Protein AF-A0A943GI47-F1 (afdb_monomer)

Secondary structure (DSSP, 8-state):
---EE---SSEEEEE-SSEEEEEEEETTTTEEEEEEEEE--TT--HHHHHHHHHHHHHHHHHHHHHHHHHHHH-

Nearest PDB structures (foldseek):
  3kvp-assembly1_B  TM=7.050E-01  e=4.795E-01  Bacillus subtilis
  3kvp-assembly1_C  TM=7.419E-01  e=6.839E-01  Bacillus subtilis
  7b9v-assembly1_w  TM=7.585E-01  e=5.727E-01  Saccharomyces cerevisiae
  3kvp-assembly1_D  TM=6.069E-01  e=4.795E-01  Bacillus subtilis
  8f5o-assembly1_E  TM=7.954E-01  e=1.391E+00  Leishmania tarentolae

Structure (mmCIF, N/CA/C/O backbone):
data_AF-A0A943GI47-F1
#
_entry.id   AF-A0A943GI47-F1
#
loop_
_atom_site.group_PDB
_atom_site.id
_atom_site.type_symbol
_atom_site.label_atom_id
_atom_site.label_alt_id
_atom_site.label_comp_id
_atom_site.label_asym_id
_atom_site.label_entity_id
_atom_site.label_seq_id
_atom_site.pdbx_PDB_ins_code
_atom_site.Cartn_x
_atom_site.Cartn_y
_atom_site.Cartn_z
_atom_site.occupancy
_atom_site.B_iso_or_equiv
_atom_site.auth_seq_id
_atom_site.auth_comp_id
_atom_site.auth_asym_id
_atom_site.auth_atom_id
_atom_site.pdbx_PDB_model_num
ATOM 1 N N . MET A 1 1 ? -10.327 6.580 15.915 1.00 56.97 1 MET A N 1
ATOM 2 C CA . MET A 1 1 ? -9.497 7.383 14.989 1.00 56.97 1 MET A CA 1
ATOM 3 C C . MET A 1 1 ? -8.935 6.437 13.945 1.00 56.97 1 MET A C 1
ATOM 5 O O . MET A 1 1 ? -8.461 5.379 14.328 1.00 56.97 1 MET A O 1
ATOM 9 N N . GLY A 1 2 ? -9.079 6.743 12.655 1.00 79.56 2 GLY A N 1
ATOM 10 C CA . GLY A 1 2 ? -8.477 5.938 11.587 1.00 79.56 2 GLY A CA 1
ATOM 11 C C . GLY A 1 2 ? -7.152 6.562 1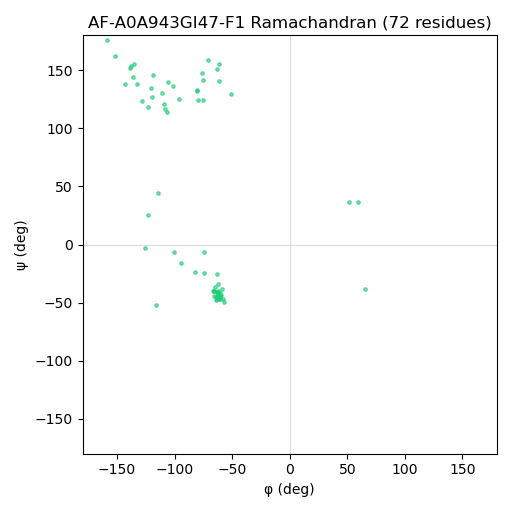1.167 1.00 79.56 2 GLY A C 1
ATOM 12 O O . GLY A 1 2 ? -7.132 7.746 10.836 1.00 79.56 2 GLY A O 1
ATOM 13 N N . TYR A 1 3 ? -6.067 5.793 11.204 1.00 90.00 3 TYR A N 1
ATOM 14 C CA . TYR A 1 3 ? -4.747 6.250 10.771 1.00 90.00 3 TYR A CA 1
ATOM 15 C C . TYR A 1 3 ? -4.652 6.281 9.245 1.00 90.00 3 TYR A C 1
ATOM 17 O O . TYR A 1 3 ? -5.276 5.464 8.557 1.00 90.00 3 TYR A O 1
ATOM 25 N N . LYS A 1 4 ? -3.868 7.221 8.711 1.00 93.69 4 LYS A N 1
ATOM 26 C CA . LYS A 1 4 ? -3.539 7.293 7.284 1.00 93.69 4 LYS A CA 1
ATOM 27 C C . LYS A 1 4 ? -2.046 7.508 7.110 1.00 93.69 4 LYS A C 1
ATOM 29 O O . LYS A 1 4 ? -1.474 8.337 7.805 1.00 93.69 4 LYS A O 1
ATOM 34 N N . ASN A 1 5 ? -1.447 6.811 6.152 1.00 92.56 5 ASN A N 1
ATOM 35 C CA . ASN A 1 5 ? -0.059 7.024 5.756 1.00 92.56 5 ASN A CA 1
ATOM 36 C C . ASN A 1 5 ? -0.020 7.334 4.257 1.00 92.56 5 ASN A C 1
ATOM 38 O O . ASN A 1 5 ? -0.455 6.528 3.433 1.00 92.56 5 ASN A O 1
ATOM 42 N N . ASN A 1 6 ? 0.465 8.531 3.926 1.00 93.44 6 ASN A N 1
ATOM 43 C CA . ASN A 1 6 ? 0.562 9.044 2.558 1.00 93.44 6 ASN A CA 1
ATOM 44 C C . ASN A 1 6 ? 2.010 9.423 2.212 1.00 93.44 6 ASN A C 1
ATOM 46 O O . ASN A 1 6 ? 2.227 10.300 1.381 1.00 93.44 6 ASN A O 1
ATOM 50 N N . ASN A 1 7 ? 2.990 8.804 2.873 1.00 92.06 7 ASN A N 1
ATOM 5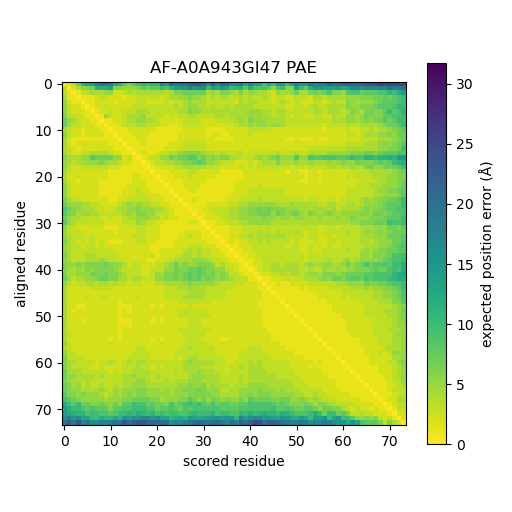1 C CA . ASN A 1 7 ? 4.404 9.148 2.710 1.00 92.06 7 ASN A CA 1
ATOM 52 C C . ASN A 1 7 ? 4.995 8.645 1.383 1.00 92.06 7 ASN A C 1
ATOM 54 O O . ASN A 1 7 ? 6.140 8.956 1.068 1.00 92.06 7 ASN A O 1
ATOM 58 N N . TYR A 1 8 ? 4.229 7.867 0.618 1.00 91.69 8 TYR A N 1
ATOM 59 C CA . TYR A 1 8 ? 4.647 7.281 -0.647 1.00 91.69 8 TYR A CA 1
ATOM 60 C C . TYR A 1 8 ? 3.732 7.784 -1.766 1.00 91.69 8 TYR A C 1
ATOM 62 O O . TYR A 1 8 ? 2.510 7.658 -1.686 1.00 91.69 8 TYR A O 1
ATOM 70 N N . ASP A 1 9 ? 4.302 8.339 -2.835 1.00 90.94 9 ASP A N 1
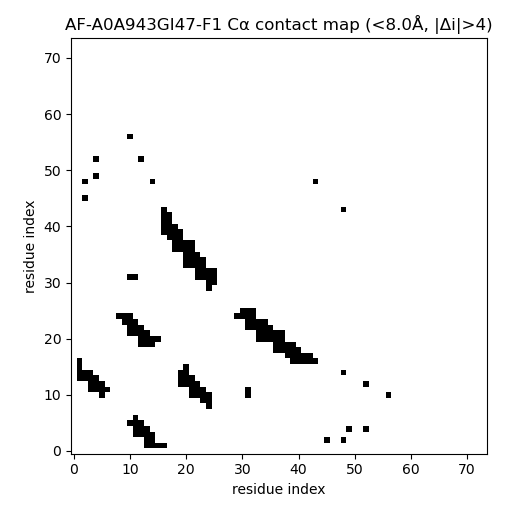ATOM 71 C CA . ASP A 1 9 ? 3.504 8.868 -3.949 1.00 90.94 9 ASP A CA 1
ATOM 72 C C . ASP A 1 9 ? 2.724 7.762 -4.670 1.00 90.94 9 ASP A C 1
ATOM 74 O O . ASP A 1 9 ? 1.568 7.944 -5.056 1.00 90.94 9 ASP A O 1
ATOM 78 N N . ASP A 1 10 ? 3.317 6.577 -4.794 1.00 93.56 10 ASP A N 1
ATOM 79 C CA . ASP A 1 10 ? 2.711 5.449 -5.498 1.00 93.56 10 ASP A CA 1
ATOM 80 C C . ASP A 1 10 ? 1.581 4.777 -4.706 1.00 93.56 10 ASP A C 1
ATOM 82 O O . ASP A 1 10 ? 0.700 4.149 -5.305 1.00 93.56 10 ASP A O 1
ATOM 86 N N . TYR A 1 11 ? 1.585 4.900 -3.371 1.00 95.56 11 TYR A N 1
ATOM 87 C CA . TYR A 1 11 ? 0.688 4.156 -2.488 1.00 95.56 11 TYR A CA 1
ATOM 88 C C . TYR A 1 11 ? 0.208 4.965 -1.282 1.00 95.56 11 TYR A C 1
ATOM 90 O O . TYR A 1 11 ? 0.984 5.615 -0.594 1.00 95.56 11 TYR A O 1
ATOM 98 N N . ARG A 1 12 ? -1.080 4.837 -0.956 1.00 96.25 12 ARG A N 1
ATOM 99 C CA . ARG A 1 12 ? -1.667 5.372 0.281 1.00 96.25 12 ARG A CA 1
ATOM 100 C C . ARG A 1 12 ? -2.232 4.255 1.129 1.00 96.25 12 ARG A C 1
ATOM 102 O O . ARG A 1 12 ? -2.791 3.298 0.595 1.00 96.25 12 ARG A O 1
ATOM 109 N N . PHE A 1 13 ? -2.149 4.421 2.439 1.00 96.56 13 PHE A N 1
ATOM 110 C CA . PHE A 1 13 ? -2.606 3.436 3.405 1.00 96.56 13 PHE A CA 1
ATOM 111 C C . PHE A 1 13 ? -3.673 4.045 4.303 1.00 96.56 13 PHE A C 1
ATOM 113 O O . PHE A 1 13 ? -3.510 5.157 4.806 1.00 96.56 13 PHE A O 1
ATOM 120 N N . GLU A 1 14 ? -4.757 3.310 4.530 1.00 95.50 14 GLU A N 1
ATOM 121 C CA . GLU A 1 14 ? -5.809 3.692 5.470 1.00 95.50 14 GLU A CA 1
ATOM 122 C C . GLU A 1 14 ? -6.105 2.545 6.432 1.00 95.50 14 GLU A C 1
ATOM 124 O O . GLU A 1 14 ? -6.483 1.454 6.005 1.00 95.50 14 GLU A O 1
ATOM 129 N N . TYR A 1 15 ? -6.001 2.796 7.734 1.00 94.44 15 TYR A N 1
ATOM 130 C CA . TYR A 1 15 ? -6.417 1.831 8.743 1.00 94.44 15 TYR A CA 1
ATOM 131 C C . TYR A 1 15 ? -7.938 1.854 8.927 1.00 94.44 15 TYR A C 1
ATOM 133 O O . TYR A 1 15 ? -8.539 2.889 9.231 1.00 94.44 15 TYR A O 1
ATOM 141 N N . LYS A 1 16 ? -8.560 0.688 8.763 1.00 90.62 16 LYS A N 1
ATOM 142 C CA . LYS A 1 16 ? -9.996 0.438 8.912 1.00 90.62 16 LYS A CA 1
ATOM 143 C C . LYS A 1 16 ? -10.273 -0.494 10.092 1.00 90.62 16 LYS A C 1
ATOM 145 O O . LYS A 1 16 ? -11.098 -1.384 9.986 1.00 90.62 16 LYS A O 1
ATOM 150 N N . ASN A 1 17 ? -9.611 -0.262 11.226 1.00 84.19 17 ASN A N 1
ATOM 151 C CA . ASN A 1 17 ? -9.795 -0.965 12.504 1.00 84.19 17 ASN A CA 1
ATOM 152 C C . ASN A 1 17 ? -9.412 -2.457 12.531 1.00 84.19 17 ASN A C 1
ATOM 154 O O . ASN A 1 17 ? -8.871 -2.907 13.522 1.00 84.19 17 ASN A O 1
ATOM 158 N N . ASP A 1 18 ? -9.665 -3.245 11.496 1.00 89.25 18 ASP A N 1
ATOM 159 C CA . ASP A 1 18 ? -9.291 -4.668 11.421 1.00 89.25 18 ASP A CA 1
ATOM 160 C C . ASP A 1 18 ? -8.473 -5.002 10.166 1.00 89.25 18 ASP A C 1
ATOM 162 O O . ASP A 1 18 ? -7.996 -6.120 9.976 1.00 89.25 18 ASP A O 1
ATOM 166 N N . HIS A 1 19 ? -8.274 -4.016 9.300 1.00 93.31 19 HIS A N 1
ATOM 167 C CA . HIS A 1 19 ? -7.430 -4.138 8.128 1.00 93.31 19 HIS A CA 1
ATOM 168 C C . HIS A 1 19 ? -6.832 -2.790 7.738 1.00 93.31 19 HIS A C 1
ATOM 170 O O . HIS A 1 19 ? -7.306 -1.722 8.133 1.00 93.31 19 HIS A O 1
ATOM 176 N N . ILE A 1 20 ? -5.776 -2.846 6.938 1.00 95.62 20 ILE A N 1
ATOM 177 C CA . ILE A 1 20 ? -5.149 -1.697 6.299 1.00 95.62 20 ILE A CA 1
ATOM 178 C C . ILE A 1 20 ? -5.475 -1.778 4.813 1.00 95.62 20 ILE A C 1
ATOM 180 O O . ILE A 1 20 ? -5.075 -2.719 4.127 1.00 95.62 20 ILE A O 1
ATOM 184 N N . LEU A 1 21 ? -6.215 -0.794 4.316 1.00 96.12 21 LEU A N 1
ATOM 185 C CA . LEU A 1 21 ? -6.486 -0.639 2.896 1.00 96.12 21 LEU A CA 1
ATOM 186 C C . LEU A 1 21 ? -5.284 0.023 2.225 1.00 96.12 21 LEU A C 1
ATOM 188 O O . LEU A 1 21 ? -4.810 1.056 2.693 1.00 96.12 21 LEU A O 1
ATOM 192 N N . VAL A 1 22 ? -4.839 -0.542 1.106 1.00 96.94 22 VAL A N 1
ATOM 193 C CA . VAL A 1 22 ? -3.780 0.019 0.270 1.00 96.94 22 VAL A CA 1
ATOM 194 C C . VAL A 1 22 ? -4.390 0.527 -1.029 1.00 96.94 22 VAL A C 1
ATOM 196 O O . VAL A 1 22 ? -4.988 -0.231 -1.798 1.00 96.94 22 VAL A O 1
ATOM 199 N N . LEU A 1 23 ? -4.226 1.818 -1.289 1.00 96.81 23 LEU A N 1
ATOM 200 C CA . LEU A 1 23 ? -4.604 2.468 -2.535 1.00 96.81 23 LEU A CA 1
ATOM 201 C C . LEU A 1 23 ? -3.354 2.663 -3.389 1.00 96.81 23 LEU A C 1
ATOM 203 O O . LEU A 1 23 ? -2.337 3.113 -2.874 1.00 96.81 23 LEU A O 1
ATOM 207 N N . LYS A 1 24 ? -3.435 2.383 -4.689 1.00 96.81 24 LYS A N 1
ATOM 208 C CA . LYS A 1 24 ? -2.348 2.624 -5.647 1.00 96.81 24 LYS A CA 1
ATOM 209 C C . LYS A 1 24 ? -2.664 3.834 -6.514 1.00 96.81 24 LYS A C 1
ATOM 211 O O . LYS A 1 24 ? -3.809 3.993 -6.942 1.00 96.81 24 LYS A O 1
ATOM 216 N N . TYR A 1 25 ? -1.661 4.660 -6.794 1.00 96.44 25 TYR A N 1
ATOM 217 C CA . TYR A 1 25 ? -1.763 5.722 -7.784 1.00 96.44 25 TYR A CA 1
ATOM 218 C C . TYR A 1 25 ? -1.695 5.145 -9.202 1.00 96.44 25 TYR A C 1
ATOM 220 O O . TYR A 1 25 ? -0.748 4.450 -9.573 1.00 96.44 25 TYR A O 1
ATOM 228 N N . TYR A 1 26 ? -2.704 5.446 -10.015 1.00 94.69 26 TYR A N 1
ATOM 229 C CA . TYR A 1 26 ? -2.747 5.057 -11.419 1.00 94.69 26 TYR A CA 1
ATOM 230 C C . TYR A 1 26 ? -2.509 6.282 -12.294 1.00 94.69 26 TYR A C 1
ATOM 232 O O . TYR A 1 26 ? -3.338 7.188 -12.357 1.00 94.69 26 TYR A O 1
ATOM 240 N N . THR A 1 27 ? -1.391 6.294 -13.020 1.00 93.69 27 THR A N 1
ATOM 241 C CA . THR A 1 27 ? -0.996 7.418 -13.886 1.00 93.69 27 THR A CA 1
ATOM 242 C C . THR A 1 27 ? -1.988 7.669 -15.022 1.00 93.69 27 THR A C 1
ATOM 244 O O . THR A 1 27 ? -2.238 8.820 -15.366 1.00 93.69 27 THR A O 1
ATOM 247 N N . GLN A 1 28 ? -2.604 6.609 -15.558 1.00 94.19 28 GLN A N 1
ATOM 248 C CA . GLN A 1 28 ? -3.595 6.696 -16.639 1.00 94.19 28 GLN A CA 1
ATOM 249 C C . GLN A 1 28 ? -4.844 7.482 -16.221 1.00 94.19 28 GLN A C 1
ATOM 251 O O . GLN A 1 28 ? -5.355 8.294 -16.9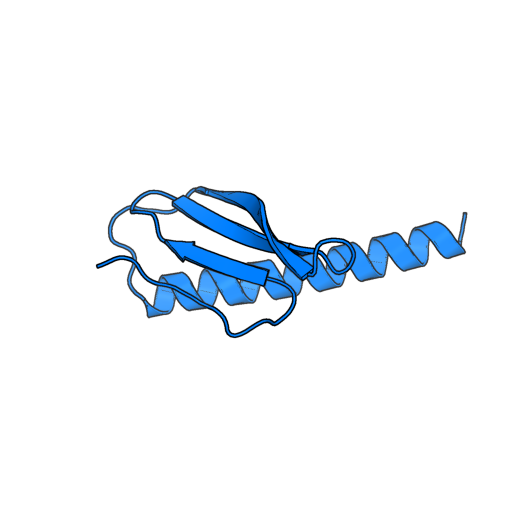85 1.00 94.19 28 GLN A O 1
ATOM 256 N N . THR A 1 29 ? -5.325 7.265 -14.995 1.00 94.81 29 THR A N 1
ATOM 257 C CA . THR A 1 29 ? -6.533 7.918 -14.467 1.00 94.81 29 THR A CA 1
ATOM 258 C C . THR A 1 29 ? -6.220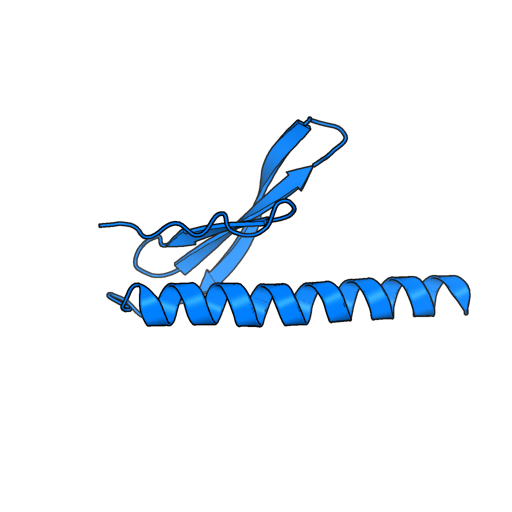 9.100 -13.549 1.00 94.81 29 THR A C 1
ATOM 260 O O . THR A 1 29 ? -7.144 9.804 -13.141 1.00 94.81 29 THR A O 1
ATOM 263 N N . LYS A 1 30 ? -4.935 9.326 -13.233 1.00 94.38 30 LYS A N 1
ATOM 264 C CA . LYS A 1 30 ? -4.414 10.334 -12.294 1.00 94.38 30 LYS A CA 1
ATOM 265 C C . LYS A 1 30 ? -5.098 10.289 -10.924 1.00 94.38 30 LYS A C 1
ATOM 267 O O . LYS A 1 30 ? -5.373 11.323 -10.317 1.00 94.38 30 LYS A O 1
ATOM 272 N N . LYS A 1 31 ? -5.434 9.085 -10.455 1.00 96.00 31 LYS A N 1
ATOM 273 C CA . LYS A 1 31 ? -6.209 8.866 -9.227 1.00 96.00 31 LYS A CA 1
ATOM 274 C C . LYS A 1 31 ? -5.655 7.699 -8.421 1.00 96.00 31 LYS A C 1
ATOM 276 O O . LYS A 1 31 ? -5.110 6.747 -8.977 1.00 96.00 31 LYS A O 1
ATOM 281 N N 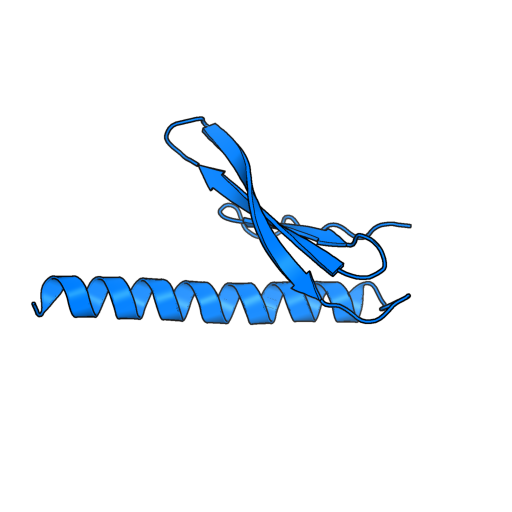. TYR A 1 32 ? -5.859 7.770 -7.109 1.00 95.94 32 TYR A N 1
ATOM 282 C CA . TYR A 1 32 ? -5.692 6.623 -6.224 1.00 95.94 32 TYR A CA 1
ATOM 283 C C . TYR A 1 32 ? -6.934 5.742 -6.291 1.00 95.94 32 TYR A C 1
ATOM 285 O O . TYR A 1 32 ? -8.053 6.249 -6.198 1.00 95.94 32 TYR A O 1
ATOM 293 N N . ALA A 1 33 ? -6.738 4.435 -6.428 1.00 95.81 33 ALA A N 1
ATOM 294 C CA . ALA A 1 33 ? -7.818 3.457 -6.377 1.00 95.81 33 ALA A CA 1
ATOM 295 C C . ALA A 1 33 ? -7.424 2.251 -5.510 1.00 95.81 33 ALA A C 1
ATOM 297 O O . ALA A 1 33 ? -6.224 1.989 -5.357 1.00 95.81 33 ALA A O 1
ATOM 298 N N . PRO A 1 34 ? -8.403 1.521 -4.938 1.00 95.50 34 PRO A N 1
ATOM 299 C CA . PRO A 1 34 ? -8.139 0.312 -4.165 1.00 95.50 34 PRO A CA 1
ATOM 300 C C . PRO A 1 34 ? -7.247 -0.663 -4.929 1.00 95.50 34 PRO A C 1
ATOM 302 O O . PRO A 1 34 ? -7.495 -0.962 -6.096 1.00 95.50 34 PRO A O 1
ATOM 305 N N . TYR A 1 35 ? -6.188 -1.124 -4.270 1.00 95.44 35 TYR A N 1
ATOM 306 C CA . TYR A 1 35 ? -5.230 -2.063 -4.842 1.00 95.44 35 TYR A CA 1
ATOM 307 C C . TYR A 1 35 ? -5.235 -3.389 -4.092 1.00 95.44 35 TYR A C 1
ATOM 309 O O . TYR A 1 35 ? -5.373 -4.445 -4.700 1.00 95.44 35 TYR A O 1
ATOM 317 N N . THR A 1 36 ? -5.094 -3.338 -2.769 1.00 95.75 36 THR A N 1
ATOM 318 C CA . THR A 1 36 ? -5.147 -4.524 -1.913 1.00 95.75 36 THR A CA 1
ATOM 319 C C . THR A 1 36 ? -5.484 -4.132 -0.478 1.00 95.75 36 THR A C 1
ATOM 321 O O . THR A 1 36 ? -5.584 -2.948 -0.154 1.00 95.75 36 THR A O 1
ATOM 324 N N . SER A 1 37 ? -5.650 -5.121 0.390 1.00 94.56 37 SER A N 1
ATOM 325 C CA . SER A 1 37 ? -5.848 -4.940 1.823 1.00 94.56 37 SER A CA 1
ATOM 326 C C . SER A 1 37 ? -5.007 -5.939 2.606 1.00 94.56 37 SER A C 1
ATOM 328 O O . SER A 1 37 ? -4.857 -7.088 2.194 1.00 94.56 37 SER A O 1
ATOM 330 N N . MET A 1 38 ? -4.498 -5.512 3.756 1.00 93.75 38 MET A N 1
ATOM 331 C CA . MET A 1 38 ? -3.794 -6.365 4.712 1.00 93.75 38 MET A CA 1
ATOM 332 C C . MET A 1 38 ? -4.647 -6.528 5.961 1.00 93.75 38 MET A C 1
ATOM 334 O O . MET A 1 38 ? -5.099 -5.527 6.513 1.00 93.75 38 MET A O 1
ATOM 338 N N . LEU A 1 39 ? -4.846 -7.762 6.423 1.00 92.88 39 LEU A N 1
ATOM 339 C CA . LEU A 1 39 ? -5.418 -7.991 7.750 1.00 92.88 39 LEU A CA 1
ATOM 340 C C . LEU A 1 39 ? -4.499 -7.382 8.811 1.00 92.88 39 LEU A C 1
ATOM 342 O O . LEU A 1 39 ? -3.276 -7.446 8.690 1.00 92.88 39 LEU A O 1
ATOM 346 N N . SER A 1 40 ? -5.098 -6.783 9.830 1.00 89.44 40 SER A N 1
ATOM 347 C CA . SER A 1 40 ? -4.390 -6.146 10.931 1.00 89.44 40 SER A CA 1
ATOM 348 C C . SER A 1 40 ? -5.085 -6.480 12.240 1.00 89.44 40 SER A C 1
ATOM 350 O O . SER A 1 40 ? -6.295 -6.698 12.282 1.00 89.44 40 SER A O 1
ATOM 352 N N . GLU A 1 41 ? -4.337 -6.461 13.337 1.00 89.56 41 GLU A N 1
ATOM 353 C CA . GLU A 1 41 ? -4.955 -6.514 14.655 1.00 89.56 41 GLU A CA 1
ATOM 354 C C . GLU A 1 41 ? -5.861 -5.296 14.878 1.00 89.56 41 GLU A C 1
ATOM 356 O O . GLU A 1 41 ? -5.694 -4.230 14.261 1.00 89.56 41 GLU A O 1
ATOM 361 N N . ARG A 1 42 ? -6.843 -5.469 15.767 1.00 88.69 42 ARG A N 1
ATOM 362 C CA . ARG A 1 42 ? -7.709 -4.375 16.206 1.00 88.69 42 ARG A CA 1
ATOM 363 C C . ARG A 1 42 ? -6.966 -3.474 17.179 1.00 88.69 42 ARG A C 1
ATOM 365 O O . ARG A 1 42 ? -6.264 -3.967 18.053 1.00 88.69 42 ARG A O 1
ATOM 372 N N . ASN A 1 43 ? -7.193 -2.168 17.067 1.00 87.25 43 ASN A N 1
ATOM 373 C CA . ASN A 1 43 ? -6.607 -1.139 17.930 1.00 87.25 43 ASN A CA 1
ATOM 374 C C . ASN A 1 43 ? -5.066 -1.088 17.918 1.00 87.25 43 ASN A C 1
ATOM 376 O O . ASN A 1 43 ? -4.456 -0.824 18.954 1.00 87.25 43 ASN A O 1
ATOM 380 N N . ILE A 1 44 ? -4.425 -1.320 16.767 1.00 90.69 44 ILE A N 1
ATOM 381 C CA . ILE A 1 44 ? -2.974 -1.103 16.653 1.00 90.69 44 ILE A CA 1
ATOM 382 C C . ILE A 1 44 ? -2.625 0.373 16.875 1.00 90.69 44 ILE A C 1
ATOM 384 O O . ILE A 1 44 ? -3.426 1.257 16.573 1.00 90.69 44 ILE A O 1
ATOM 388 N N . SER A 1 45 ? -1.425 0.650 17.385 1.00 93.25 45 SER A N 1
ATOM 389 C CA . SER A 1 45 ? -0.929 2.023 17.509 1.00 93.25 45 SER A CA 1
ATOM 390 C C . SER A 1 45 ? -0.593 2.627 16.140 1.00 93.25 45 SER A C 1
ATOM 392 O O . SER A 1 45 ? -0.316 1.905 15.180 1.00 93.25 45 SER A O 1
ATOM 394 N N . GLU A 1 46 ? -0.555 3.959 16.055 1.00 92.88 46 GLU A N 1
ATOM 395 C CA . GLU A 1 46 ? -0.129 4.667 14.838 1.00 92.88 46 GLU A CA 1
ATOM 396 C C . GLU A 1 46 ? 1.301 4.298 14.420 1.00 92.88 46 GLU A C 1
ATOM 398 O O . GLU A 1 46 ? 1.580 4.125 13.237 1.00 92.88 46 GLU A O 1
ATOM 403 N N . GLU A 1 47 ? 2.200 4.121 15.390 1.00 94.69 47 GLU A N 1
ATOM 404 C CA . GLU A 1 47 ? 3.574 3.675 15.147 1.00 94.69 47 GLU A CA 1
ATOM 405 C C . GLU A 1 47 ? 3.605 2.282 14.505 1.00 94.69 47 GLU A C 1
ATOM 407 O O . GLU A 1 47 ? 4.261 2.081 13.483 1.00 94.69 47 GLU A O 1
ATOM 412 N N . THR A 1 48 ? 2.829 1.339 15.052 1.00 94.38 48 THR A N 1
ATOM 413 C CA . THR A 1 48 ? 2.704 -0.017 14.497 1.00 94.38 48 THR A CA 1
ATOM 414 C C . THR A 1 48 ? 2.128 0.030 13.085 1.00 94.38 48 THR A C 1
ATOM 416 O O . THR A 1 48 ? 2.650 -0.613 12.176 1.00 94.38 48 THR A O 1
ATOM 419 N N . PHE A 1 49 ? 1.085 0.836 12.876 1.00 95.06 49 PHE A N 1
ATOM 420 C CA . PHE A 1 49 ? 0.488 1.059 11.564 1.00 95.06 49 PHE A CA 1
ATOM 421 C C . PHE A 1 49 ? 1.514 1.586 10.553 1.00 95.06 49 PHE A C 1
ATOM 423 O O . PHE A 1 49 ? 1.645 1.024 9.465 1.00 95.06 49 PHE A O 1
ATOM 430 N N . ASN A 1 50 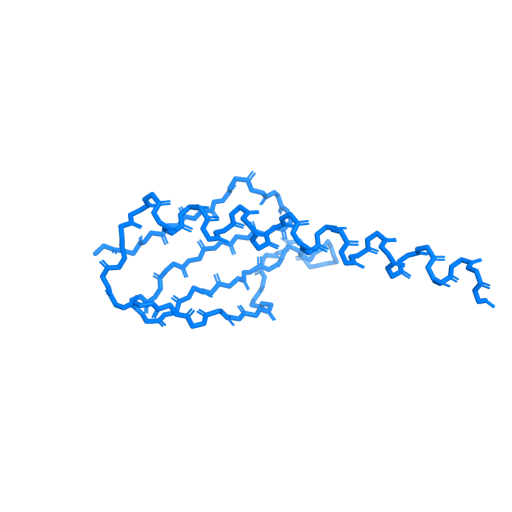? 2.272 2.623 10.912 1.00 95.06 50 ASN A N 1
ATOM 431 C CA . ASN A 1 50 ? 3.278 3.219 10.037 1.00 95.06 50 ASN A CA 1
ATOM 432 C C . ASN A 1 50 ? 4.399 2.235 9.700 1.00 95.06 50 ASN A C 1
ATOM 434 O O . ASN A 1 50 ? 4.782 2.135 8.535 1.00 95.06 50 ASN A O 1
ATOM 438 N N . LYS A 1 51 ? 4.855 1.449 10.680 1.00 95.88 51 LYS A N 1
ATOM 439 C CA . LYS A 1 51 ? 5.859 0.404 10.463 1.00 95.88 51 LYS A CA 1
ATOM 440 C C . LYS A 1 51 ? 5.372 -0.670 9.489 1.00 95.88 51 LYS A C 1
ATOM 442 O O . LYS A 1 51 ? 6.101 -1.041 8.575 1.00 95.88 51 LYS A O 1
ATOM 447 N N . ILE A 1 52 ? 4.120 -1.117 9.618 1.00 95.12 52 ILE A N 1
ATOM 448 C CA . ILE A 1 52 ? 3.517 -2.071 8.671 1.00 95.12 52 ILE A CA 1
ATOM 449 C C . ILE A 1 52 ? 3.470 -1.482 7.252 1.00 95.12 52 ILE A C 1
ATOM 451 O O . ILE A 1 52 ? 3.760 -2.185 6.282 1.00 95.12 52 ILE A O 1
ATOM 455 N N . CYS A 1 53 ? 3.115 -0.200 7.116 1.00 95.44 53 CYS A N 1
ATOM 456 C CA . CYS A 1 53 ? 3.077 0.474 5.817 1.00 95.44 53 CYS A CA 1
ATOM 457 C C . CYS A 1 53 ? 4.470 0.537 5.167 1.00 95.44 53 CYS A C 1
ATOM 459 O O . CYS A 1 53 ? 4.601 0.238 3.978 1.00 95.44 53 CYS A O 1
ATOM 461 N N . GLU A 1 54 ? 5.502 0.874 5.943 1.00 95.75 54 GLU A N 1
ATOM 462 C CA . GLU A 1 54 ? 6.892 0.945 5.477 1.00 95.75 54 GLU A CA 1
ATOM 463 C C . GLU A 1 54 ? 7.435 -0.421 5.041 1.00 95.75 54 GLU A C 1
ATOM 465 O O . GLU A 1 54 ? 7.968 -0.557 3.931 1.00 95.75 54 GLU A O 1
ATOM 470 N N . ASP A 1 55 ? 7.236 -1.450 5.866 1.00 95.94 55 ASP A N 1
ATOM 471 C CA . ASP A 1 55 ? 7.660 -2.819 5.566 1.00 95.94 55 ASP A CA 1
ATOM 472 C C . ASP A 1 55 ? 6.981 -3.340 4.294 1.00 95.94 55 ASP A C 1
ATOM 474 O O . ASP A 1 55 ? 7.623 -3.936 3.418 1.00 95.94 55 ASP A O 1
ATOM 478 N N . TRP A 1 56 ? 5.674 -3.098 4.153 1.00 95.56 56 TRP A N 1
ATOM 479 C CA . TRP A 1 56 ? 4.931 -3.495 2.961 1.00 95.56 56 TRP A CA 1
ATOM 480 C C . TRP A 1 56 ? 5.446 -2.782 1.712 1.00 95.56 56 TRP A C 1
ATOM 482 O O . TRP A 1 56 ? 5.682 -3.431 0.688 1.00 95.56 56 TRP A O 1
ATOM 492 N N . HIS A 1 57 ? 5.650 -1.464 1.791 1.00 95.25 57 HIS A N 1
ATOM 493 C CA . HIS A 1 57 ? 6.126 -0.669 0.663 1.00 95.25 57 HIS A CA 1
ATOM 494 C C . HIS A 1 57 ? 7.503 -1.152 0.194 1.00 95.25 57 HIS A C 1
ATOM 496 O O . HIS A 1 57 ? 7.702 -1.423 -0.993 1.00 95.25 57 HIS A O 1
ATOM 502 N N . THR A 1 58 ? 8.428 -1.358 1.132 1.00 95.50 58 THR A N 1
ATOM 503 C CA . THR A 1 58 ? 9.783 -1.847 0.851 1.00 95.50 58 THR A CA 1
ATOM 504 C C . THR A 1 58 ? 9.759 -3.193 0.129 1.00 95.50 58 THR A C 1
ATOM 506 O O . THR A 1 58 ? 10.409 -3.361 -0.910 1.00 95.50 58 THR A O 1
ATOM 509 N N . ARG A 1 59 ? 8.951 -4.142 0.618 1.00 95.94 59 ARG A N 1
ATOM 510 C CA . ARG A 1 59 ? 8.781 -5.456 -0.020 1.00 95.94 59 ARG A CA 1
ATOM 511 C C . ARG A 1 59 ? 8.208 -5.333 -1.429 1.00 95.94 59 ARG A C 1
ATOM 513 O O . ARG A 1 59 ? 8.718 -5.972 -2.348 1.00 95.94 59 ARG A O 1
ATOM 520 N N . LYS A 1 60 ? 7.206 -4.475 -1.629 1.00 94.62 60 LYS A N 1
ATOM 521 C CA . LYS A 1 60 ? 6.566 -4.301 -2.939 1.00 94.62 60 LYS A CA 1
ATOM 522 C C . LYS A 1 60 ? 7.487 -3.696 -3.984 1.00 94.62 60 LYS A C 1
ATOM 524 O O . LYS A 1 60 ? 7.490 -4.163 -5.120 1.00 94.62 60 LYS A O 1
ATOM 529 N N . ILE A 1 61 ? 8.308 -2.717 -3.613 1.00 92.44 61 ILE A N 1
ATOM 530 C CA . ILE A 1 61 ? 9.319 -2.164 -4.520 1.00 92.44 61 ILE A CA 1
ATOM 531 C C . ILE A 1 61 ? 10.342 -3.235 -4.921 1.00 92.44 61 ILE A C 1
ATOM 533 O O . ILE A 1 61 ? 10.733 -3.303 -6.088 1.00 92.44 61 ILE A O 1
ATOM 537 N N . ALA A 1 62 ? 10.756 -4.099 -3.990 1.00 93.94 62 ALA A N 1
ATOM 538 C CA . ALA A 1 62 ? 11.663 -5.202 -4.298 1.00 93.94 62 ALA A CA 1
ATOM 539 C C . ALA A 1 62 ? 11.023 -6.236 -5.246 1.00 93.94 62 ALA A C 1
ATOM 541 O O . ALA A 1 62 ? 11.654 -6.636 -6.22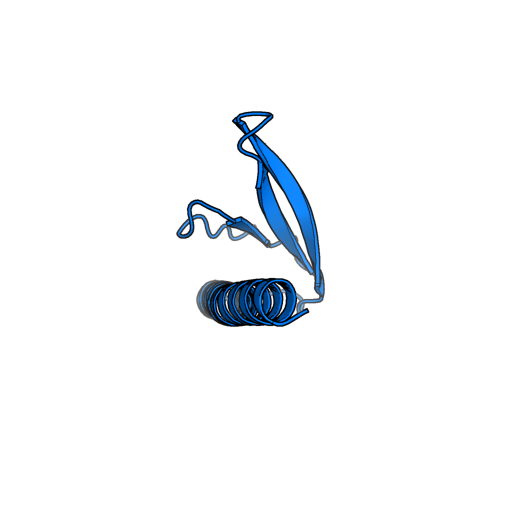5 1.00 93.94 62 ALA A O 1
ATOM 542 N N . GLU A 1 63 ? 9.763 -6.616 -5.011 1.00 93.44 63 GLU A N 1
ATOM 543 C CA . GLU A 1 63 ? 9.012 -7.530 -5.883 1.00 93.44 63 GLU A CA 1
ATOM 544 C C . GLU A 1 63 ? 8.863 -6.979 -7.310 1.00 93.44 63 GLU A C 1
ATOM 546 O O . GLU A 1 63 ? 9.091 -7.701 -8.283 1.00 93.44 63 GLU A O 1
ATOM 551 N N . GLU A 1 64 ? 8.524 -5.695 -7.458 1.00 90.94 64 GLU A N 1
ATOM 552 C CA . GLU A 1 64 ? 8.380 -5.057 -8.772 1.00 90.94 64 GLU A CA 1
ATOM 553 C C . GLU A 1 64 ? 9.725 -4.973 -9.512 1.00 90.94 64 GLU A C 1
ATOM 555 O O . GLU A 1 64 ? 9.789 -5.262 -10.710 1.00 90.94 64 GLU A O 1
ATOM 560 N N . LYS A 1 65 ? 10.825 -4.663 -8.806 1.00 92.19 65 LYS A N 1
ATOM 561 C CA . LYS A 1 65 ? 12.184 -4.689 -9.379 1.00 92.19 65 LYS A CA 1
ATOM 562 C C . LYS A 1 65 ? 12.576 -6.091 -9.849 1.00 92.19 65 LYS A C 1
ATOM 564 O O . LYS A 1 65 ? 13.068 -6.237 -10.968 1.00 92.19 65 LYS A O 1
ATOM 569 N N . ALA A 1 66 ? 12.323 -7.117 -9.036 1.00 93.94 66 ALA A N 1
ATOM 570 C CA . ALA A 1 66 ? 12.606 -8.506 -9.393 1.00 93.94 66 ALA A CA 1
ATOM 571 C C . ALA A 1 66 ? 11.785 -8.952 -10.614 1.00 93.94 66 ALA A C 1
ATOM 573 O O . ALA A 1 66 ? 12.322 -9.544 -11.550 1.00 93.94 66 ALA A O 1
ATOM 574 N N . ARG A 1 67 ? 10.495 -8.595 -10.659 1.00 92.12 67 ARG A N 1
ATOM 575 C CA . ARG A 1 67 ? 9.614 -8.876 -11.800 1.00 92.12 67 ARG A CA 1
ATOM 576 C C . ARG A 1 67 ? 10.083 -8.176 -13.077 1.00 92.12 67 ARG A C 1
ATOM 578 O O . ARG A 1 67 ? 10.038 -8.775 -14.150 1.00 92.12 67 ARG A O 1
ATOM 585 N N . ALA A 1 68 ? 10.534 -6.926 -12.980 1.00 90.50 68 ALA A N 1
ATOM 586 C CA . ALA A 1 68 ? 11.079 -6.190 -14.117 1.00 90.50 68 ALA A CA 1
ATOM 587 C C . ALA A 1 68 ? 12.385 -6.812 -14.637 1.00 90.50 68 ALA A C 1
ATOM 589 O O . ALA A 1 68 ? 12.564 -6.912 -15.848 1.00 90.50 68 ALA A O 1
ATOM 590 N N . ALA A 1 69 ? 13.266 -7.271 -13.743 1.00 90.94 69 ALA A N 1
ATOM 591 C CA . ALA A 1 69 ? 14.484 -7.986 -14.118 1.00 90.94 69 ALA A CA 1
ATOM 592 C C . ALA A 1 69 ? 14.169 -9.322 -14.808 1.00 90.94 69 ALA A C 1
ATOM 594 O O . ALA A 1 69 ? 14.710 -9.596 -15.875 1.00 90.94 69 ALA A O 1
ATOM 595 N N . HIS A 1 70 ? 13.230 -10.104 -14.263 1.00 89.62 70 HIS A N 1
ATOM 596 C CA . HIS A 1 70 ? 12.799 -11.366 -14.871 1.00 89.62 70 HIS A CA 1
ATOM 597 C C . HI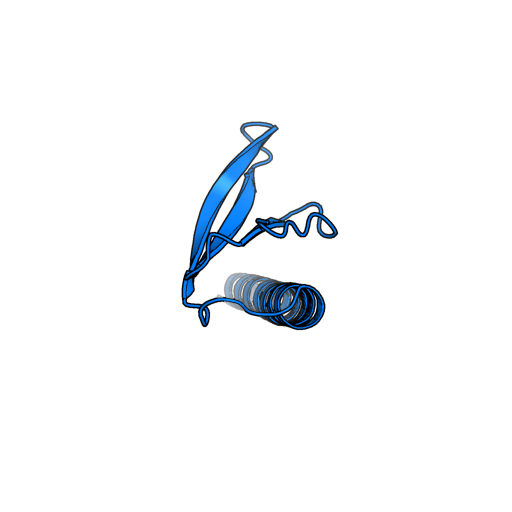S A 1 70 ? 12.236 -11.159 -16.283 1.00 89.62 70 HIS A C 1
ATOM 599 O O . HIS A 1 70 ? 12.593 -11.889 -17.198 1.00 89.62 70 HIS A O 1
ATOM 605 N N . LYS A 1 71 ? 11.399 -10.132 -16.493 1.00 86.75 71 LYS A N 1
ATOM 606 C CA . LYS A 1 71 ? 10.861 -9.794 -17.824 1.00 86.75 71 LYS A CA 1
ATOM 607 C C . LYS A 1 71 ? 11.923 -9.388 -18.846 1.00 86.75 71 LYS A C 1
ATOM 609 O O . LYS A 1 71 ? 11.648 -9.469 -20.030 1.00 86.75 71 LYS A O 1
ATOM 614 N N . ARG A 1 72 ? 13.078 -8.880 -18.409 1.00 81.50 72 ARG A N 1
ATOM 615 C CA . ARG A 1 72 ? 14.193 -8.530 -19.306 1.00 81.50 72 ARG A CA 1
ATOM 616 C C . ARG A 1 72 ? 15.055 -9.738 -19.669 1.00 81.50 72 ARG A C 1
ATOM 618 O O . ARG A 1 72 ? 15.774 -9.673 -20.655 1.00 81.50 72 ARG A O 1
ATOM 625 N N . ALA A 1 73 ? 15.038 -10.773 -18.832 1.00 78.25 73 ALA A N 1
ATOM 626 C CA . ALA A 1 73 ? 15.828 -11.987 -19.005 1.00 78.25 73 ALA A CA 1
ATOM 627 C C . ALA A 1 73 ? 15.067 -13.115 -19.730 1.00 78.25 73 ALA A C 1
ATOM 629 O O . ALA A 1 73 ? 15.700 -14.079 -20.150 1.00 78.25 73 ALA A O 1
ATOM 630 N N . SER A 1 74 ? 13.734 -13.012 -19.834 1.00 67.00 74 SER A N 1
ATOM 631 C CA . SER A 1 74 ? 12.872 -13.863 -20.675 1.00 67.00 74 SER A CA 1
ATOM 632 C C . SER A 1 74 ? 12.719 -13.261 -22.064 1.00 67.00 74 SER A C 1
ATOM 634 O O . SER A 1 74 ? 12.726 -14.046 -23.032 1.00 67.00 74 SER A O 1
#

Sequence (74 aa):
MGYKNNNYDDYRFEYKNDHILVLKYYTQTKKYAPYTSMLSERNISEETFNKICEDWHTRKIAEEKARAAHKRAS

Foldseek 3Di:
DWDKDPPDPQWIWIRPQQKIWIWGQDPVVRDTDTDDIGGDHGPDDNVVVVVVVVVVVVVVVVVVVVVVVVVVVD

Mean predicted aligned error: 3.92 Å

pLDDT: mean 92.11, std 6.32, range [56.97, 96.94]

Radius of gyration: 13.85 Å; Cα contacts (8 Å, |Δi|>4): 92; chains: 1; bounding box: 26×24×39 Å

Solvent-accessible surface area (backbone atoms only — not comparable to full-atom values): 4292 Å² total; per-residue (Å²): 136,70,53,73,48,69,94,42,88,59,39,36,38,38,42,65,60,47,29,35,42,32,26,33,53,37,80,92,77,73,40,72,41,86,67,51,72,42,83,42,69,68,82,66,50,70,68,57,51,51,50,53,51,50,55,51,50,54,52,50,56,50,51,53,50,52,52,54,52,51,65,74,76,106